Protein AF-A0A2S0KVE6-F1 (afdb_monomer_lite)

pLDDT: mean 71.08, std 11.58, range [41.19, 85.44]

Sequence (84 aa):
MTPPVSKTLTDRQLVVELLSMIPVTRLEKLKLVGLRADKKFRRNIQARIKVLSKEPDLDPLREKVQMCNARFAAHCNREEVRHG

Foldseek 3Di:
DDPPPPDAPPNPVVVVVLVPDQLQVNLVVLVVNLVVDDPVCNVVSVVVNVVSVPDPSNCPCPVVVVVVVVVVVVVVVVVVVVVD

Radius of gyration: 21.08 Å; chains: 1; bounding box: 35×36×62 Å

Structure (mmCIF, N/CA/C/O backbone):
data_AF-A0A2S0KVE6-F1
#
_entry.id   AF-A0A2S0KVE6-F1
#
loop_
_atom_site.group_PDB
_atom_site.id
_atom_site.type_symbol
_atom_site.label_atom_id
_atom_site.label_alt_id
_atom_site.label_comp_id
_atom_site.label_asym_id
_atom_site.label_entity_id
_atom_site.label_seq_id
_atom_site.pdbx_PDB_ins_code
_atom_site.Cartn_x
_atom_site.Cartn_y
_atom_site.Cartn_z
_atom_site.occupancy
_atom_site.B_iso_or_equiv
_atom_site.auth_seq_id
_atom_site.auth_comp_id
_atom_site.auth_asym_id
_atom_site.auth_atom_id
_atom_site.pdbx_PDB_model_num
ATOM 1 N N . MET A 1 1 ? -18.238 -22.202 19.892 1.00 41.19 1 MET A N 1
ATOM 2 C CA . MET A 1 1 ? -17.675 -21.333 18.835 1.00 41.19 1 MET A CA 1
ATOM 3 C C . MET A 1 1 ? -17.136 -20.083 19.505 1.00 41.19 1 MET A C 1
ATOM 5 O O . MET A 1 1 ? -17.918 -19.311 20.040 1.00 41.19 1 MET A O 1
ATOM 9 N N . THR A 1 2 ? -15.817 -19.934 19.586 1.00 42.19 2 THR A N 1
ATOM 10 C CA . THR A 1 2 ? -15.180 -18.725 20.123 1.00 42.19 2 THR A CA 1
ATOM 11 C C . THR A 1 2 ? -15.267 -17.606 19.078 1.00 42.19 2 THR A C 1
ATOM 13 O O . THR A 1 2 ? -14.972 -17.857 17.908 1.00 42.19 2 THR A O 1
ATOM 16 N N . PRO A 1 3 ? -15.708 -16.390 19.444 1.00 49.03 3 PRO A N 1
ATOM 17 C CA . PRO A 1 3 ? -15.758 -15.277 18.504 1.00 49.03 3 PRO A CA 1
ATOM 18 C C . PRO A 1 3 ? -14.336 -14.916 18.041 1.00 49.03 3 PRO A C 1
ATOM 20 O O . PRO A 1 3 ? -13.385 -15.055 18.818 1.00 49.03 3 PRO A O 1
ATOM 23 N N . PRO A 1 4 ? -14.160 -14.456 16.790 1.00 51.25 4 PRO A N 1
ATOM 24 C CA . PRO A 1 4 ? -12.852 -14.061 16.294 1.00 51.25 4 PRO A CA 1
ATOM 25 C C . PRO A 1 4 ? -12.340 -12.888 17.131 1.00 51.25 4 PRO A C 1
ATOM 27 O O . PRO A 1 4 ? -12.976 -11.836 17.215 1.00 51.25 4 PRO A O 1
ATOM 30 N N . VAL A 1 5 ? -11.193 -13.084 17.780 1.00 61.72 5 VAL A N 1
ATOM 31 C CA . VAL A 1 5 ? -10.558 -12.055 18.604 1.00 61.72 5 VAL A CA 1
ATOM 32 C C . VAL A 1 5 ? -10.140 -10.910 17.687 1.00 61.72 5 VAL A C 1
ATOM 34 O O . VAL A 1 5 ? -9.261 -11.056 16.835 1.00 61.72 5 VAL A O 1
ATOM 37 N N . SER A 1 6 ? -10.806 -9.769 17.841 1.00 53.56 6 SER A N 1
ATOM 38 C CA . SER A 1 6 ? -10.511 -8.542 17.106 1.00 53.56 6 SER A CA 1
ATOM 39 C C . SER A 1 6 ? -9.133 -8.022 17.515 1.00 53.56 6 SER A C 1
ATOM 41 O O . SER A 1 6 ? -9.005 -7.311 18.509 1.00 53.56 6 SER A O 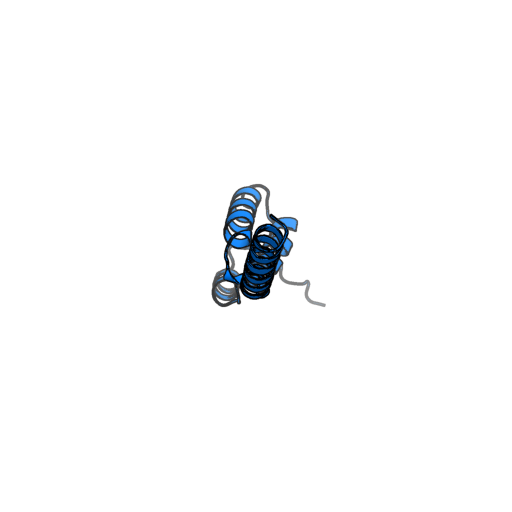1
ATOM 43 N N . LYS A 1 7 ? -8.089 -8.384 16.761 1.00 58.19 7 LYS A N 1
ATOM 44 C CA . LYS A 1 7 ? -6.743 -7.831 16.955 1.00 58.19 7 LYS A CA 1
ATOM 45 C C . LYS A 1 7 ? -6.755 -6.345 16.610 1.00 58.19 7 LYS A C 1
ATOM 47 O O . LYS A 1 7 ? -6.992 -5.960 15.464 1.00 58.19 7 LYS A O 1
ATOM 52 N N . THR A 1 8 ? -6.532 -5.510 17.613 1.00 54.81 8 THR A N 1
ATOM 53 C CA . THR A 1 8 ? -6.443 -4.055 17.473 1.00 54.81 8 THR A CA 1
ATOM 54 C C . THR A 1 8 ? -5.004 -3.647 17.152 1.00 54.81 8 THR A C 1
ATOM 56 O O . THR A 1 8 ? -4.063 -4.369 17.452 1.00 54.81 8 THR A O 1
ATOM 59 N N . LEU A 1 9 ? -4.792 -2.470 16.553 1.00 54.12 9 LEU A N 1
ATOM 60 C CA . LEU A 1 9 ? -3.446 -1.944 16.242 1.00 54.12 9 LEU A CA 1
ATOM 61 C C . LEU A 1 9 ? -2.554 -1.696 17.473 1.00 54.12 9 LEU A C 1
ATOM 63 O O . LEU A 1 9 ? -1.363 -1.447 17.322 1.00 54.12 9 LEU A O 1
ATOM 67 N N . THR A 1 10 ? -3.122 -1.755 18.676 1.00 58.16 10 THR A N 1
ATOM 68 C CA . THR A 1 10 ? -2.406 -1.750 19.961 1.00 58.16 10 THR A CA 1
ATOM 69 C C . THR A 1 10 ? -1.805 -3.109 20.324 1.00 58.16 10 THR A C 1
ATOM 71 O O . THR A 1 10 ? -1.009 -3.196 21.254 1.00 58.16 10 THR A O 1
ATOM 74 N N . ASP A 1 11 ? -2.169 -4.167 19.602 1.00 67.25 11 ASP A N 1
ATOM 75 C CA . ASP A 1 11 ? -1.626 -5.503 19.787 1.00 67.25 11 ASP A CA 1
ATOM 76 C C . ASP A 1 11 ? -0.178 -5.543 19.272 1.00 67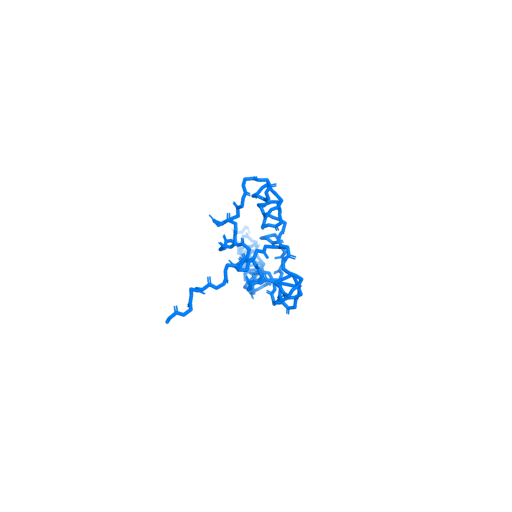.25 11 ASP A C 1
ATOM 78 O O . ASP A 1 11 ? 0.095 -5.440 18.071 1.00 67.25 11 ASP A O 1
ATOM 82 N N . ARG A 1 12 ? 0.774 -5.666 20.203 1.00 66.38 12 ARG A N 1
ATOM 83 C CA . ARG A 1 12 ? 2.218 -5.706 19.921 1.00 66.38 12 ARG A CA 1
ATOM 84 C C . ARG A 1 12 ? 2.558 -6.766 18.872 1.00 66.38 12 ARG A C 1
ATOM 86 O O . ARG A 1 12 ? 3.453 -6.550 18.056 1.00 66.38 12 ARG A O 1
ATOM 93 N N . GLN A 1 13 ? 1.824 -7.877 18.859 1.00 68.12 13 GLN A N 1
ATOM 94 C CA . GLN A 1 13 ? 2.031 -8.953 17.899 1.00 68.12 13 GLN A CA 1
ATOM 95 C C . GLN A 1 13 ? 1.661 -8.522 16.475 1.00 68.12 13 GLN A C 1
ATOM 97 O O . GLN A 1 13 ? 2.391 -8.833 15.539 1.00 68.12 13 GLN A O 1
ATOM 102 N N . LEU A 1 14 ? 0.587 -7.742 16.312 1.00 67.75 14 LEU A N 1
ATOM 103 C CA . LEU A 1 14 ? 0.166 -7.196 15.019 1.00 67.75 14 LEU A CA 1
ATOM 104 C C . LEU A 1 14 ? 1.171 -6.166 14.479 1.00 67.75 14 LEU A C 1
ATOM 106 O O . LEU A 1 14 ? 1.421 -6.126 13.275 1.00 67.75 14 LEU A O 1
ATOM 110 N N . VAL A 1 15 ? 1.772 -5.356 15.357 1.00 69.06 15 VAL A N 1
ATOM 111 C CA . VAL A 1 15 ? 2.807 -4.381 14.973 1.00 69.06 15 VAL A CA 1
ATOM 112 C C . VAL A 1 15 ? 4.073 -5.083 14.478 1.00 69.06 15 VAL A C 1
ATOM 114 O O . VAL A 1 15 ? 4.588 -4.723 13.422 1.00 69.06 15 VAL A O 1
ATOM 117 N N . VAL A 1 16 ? 4.548 -6.109 15.193 1.00 72.25 16 VAL A N 1
ATOM 118 C CA . VAL A 1 16 ? 5.721 -6.902 14.779 1.00 72.25 16 VAL A CA 1
ATOM 119 C C . VAL A 1 16 ? 5.469 -7.597 13.441 1.00 72.25 16 VAL A C 1
ATOM 121 O O . VAL A 1 16 ? 6.316 -7.540 12.555 1.00 72.25 16 VAL A O 1
ATOM 124 N N . GLU A 1 17 ? 4.283 -8.180 13.264 1.00 68.31 17 GLU A N 1
ATOM 125 C CA . GLU A 1 17 ? 3.893 -8.846 12.019 1.00 68.31 17 GLU A CA 1
ATOM 126 C C . GLU A 1 17 ? 3.841 -7.875 10.827 1.00 68.31 17 GLU A C 1
ATOM 128 O O . GLU A 1 17 ? 4.223 -8.227 9.719 1.00 68.31 17 GLU A O 1
ATOM 133 N N . LEU A 1 18 ? 3.398 -6.630 11.034 1.00 65.81 18 LEU A N 1
ATOM 134 C CA . LEU A 1 18 ? 3.413 -5.606 9.984 1.00 65.81 18 LEU A CA 1
ATOM 135 C C . LEU A 1 18 ? 4.839 -5.199 9.595 1.00 65.81 18 LEU A C 1
ATOM 137 O O . LEU A 1 18 ? 5.100 -4.949 8.419 1.00 65.81 18 LEU A O 1
ATOM 141 N N . LEU A 1 19 ? 5.760 -5.125 10.558 1.00 66.50 19 LEU A N 1
ATOM 142 C CA . LEU A 1 19 ? 7.145 -4.719 10.310 1.00 66.50 19 LEU A CA 1
ATOM 143 C C . LEU A 1 19 ? 7.977 -5.811 9.621 1.00 66.50 19 LEU A C 1
ATOM 145 O O . LEU A 1 19 ? 8.899 -5.470 8.884 1.00 66.50 19 LEU A O 1
ATOM 149 N N . SER A 1 20 ? 7.636 -7.090 9.801 1.00 68.38 20 SER A N 1
ATOM 150 C CA . SER A 1 20 ? 8.322 -8.221 9.155 1.00 68.38 20 SER A CA 1
ATOM 151 C C . SER A 1 20 ? 7.811 -8.555 7.746 1.00 68.38 20 SER A C 1
ATOM 153 O O . SER A 1 20 ? 8.441 -9.334 7.035 1.00 68.38 20 SER A O 1
ATOM 155 N N . MET A 1 21 ? 6.687 -7.973 7.314 1.00 67.88 21 MET A N 1
ATOM 156 C CA . MET A 1 21 ? 6.106 -8.214 5.987 1.00 67.88 21 MET A CA 1
ATOM 157 C C . MET A 1 21 ? 6.856 -7.500 4.862 1.00 67.88 21 MET A C 1
ATOM 159 O O . MET A 1 21 ? 7.288 -6.359 5.031 1.00 67.88 21 MET A O 1
ATOM 163 N N . ILE A 1 22 ? 6.895 -8.126 3.681 1.00 69.19 22 ILE A N 1
ATOM 164 C CA . ILE A 1 22 ? 7.298 -7.485 2.419 1.00 69.19 22 ILE A CA 1
ATOM 165 C C . ILE A 1 22 ? 6.424 -6.231 2.204 1.00 69.19 22 ILE A C 1
ATOM 167 O O . ILE A 1 22 ? 5.223 -6.283 2.507 1.00 69.19 22 ILE A O 1
ATOM 171 N N . PRO A 1 23 ? 6.981 -5.105 1.709 1.00 67.44 23 PRO A N 1
ATOM 172 C CA . PRO A 1 23 ? 6.270 -3.829 1.603 1.00 67.44 23 PRO A CA 1
ATOM 173 C C . PRO A 1 23 ? 4.867 -3.934 0.977 1.00 67.44 23 PRO A C 1
ATOM 175 O O . PRO A 1 23 ? 3.922 -3.332 1.493 1.00 67.44 23 PRO A O 1
ATOM 178 N N . VAL A 1 24 ? 4.694 -4.760 -0.064 1.00 69.25 24 VAL A N 1
ATOM 179 C CA . VAL A 1 24 ? 3.400 -4.979 -0.746 1.00 69.25 24 VAL A CA 1
ATOM 180 C C . VAL A 1 24 ? 2.361 -5.589 0.190 1.00 69.25 24 VAL A C 1
ATOM 182 O O . VAL A 1 24 ? 1.283 -5.024 0.380 1.00 69.25 24 VAL A O 1
ATOM 185 N N . THR A 1 25 ? 2.703 -6.689 0.859 1.00 74.50 25 THR A N 1
ATOM 186 C CA . THR A 1 25 ? 1.826 -7.356 1.833 1.00 74.50 25 THR A CA 1
ATOM 187 C C . THR A 1 25 ? 1.485 -6.431 3.004 1.00 74.50 25 THR A C 1
ATOM 189 O O . THR A 1 25 ? 0.348 -6.395 3.483 1.00 74.50 25 THR A O 1
ATOM 192 N N . ARG A 1 26 ? 2.451 -5.613 3.438 1.00 76.56 26 ARG A N 1
ATOM 193 C CA . ARG A 1 26 ? 2.260 -4.607 4.490 1.00 76.56 26 ARG A CA 1
ATOM 194 C C . ARG A 1 26 ? 1.252 -3.535 4.074 1.00 76.56 26 ARG A C 1
ATOM 196 O O . ARG A 1 26 ? 0.399 -3.154 4.879 1.00 76.56 26 ARG A O 1
ATOM 203 N N . LEU A 1 27 ? 1.319 -3.067 2.826 1.00 80.44 27 LEU A N 1
ATOM 204 C CA . LEU A 1 27 ? 0.386 -2.082 2.284 1.00 80.44 27 LEU A CA 1
ATOM 205 C C . LEU A 1 27 ? -1.043 -2.636 2.216 1.00 80.44 27 LEU A C 1
ATOM 207 O O . LEU A 1 27 ? -1.983 -1.957 2.634 1.00 80.44 27 LEU A O 1
ATOM 211 N N . GLU A 1 28 ? -1.221 -3.862 1.724 1.00 81.19 28 GLU A N 1
ATOM 212 C CA . GLU A 1 28 ? -2.537 -4.511 1.648 1.00 81.19 28 GLU A CA 1
ATOM 213 C C . GLU A 1 28 ? -3.158 -4.704 3.031 1.00 81.19 28 GLU A C 1
ATOM 215 O O . GLU A 1 28 ? -4.320 -4.349 3.259 1.00 81.19 28 GLU A O 1
ATOM 220 N N . LYS A 1 29 ? -2.362 -5.165 4.000 1.00 80.69 29 LYS A N 1
ATOM 221 C CA . LYS A 1 29 ? -2.827 -5.343 5.377 1.00 80.69 29 LYS A CA 1
ATOM 222 C C 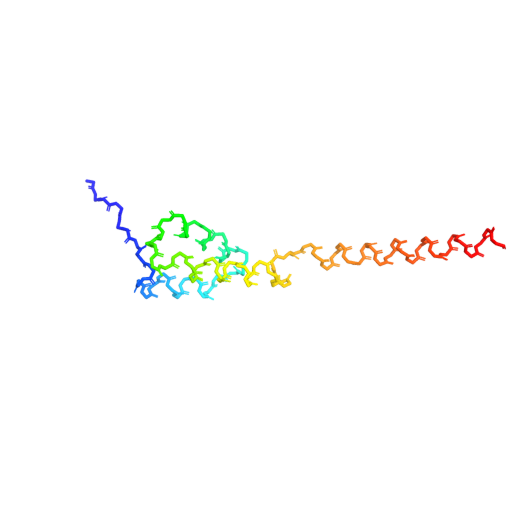. LYS A 1 29 ? -3.191 -4.010 6.034 1.00 80.69 29 LYS A C 1
ATOM 224 O O . LYS A 1 29 ? -4.213 -3.927 6.712 1.00 80.69 29 LYS A O 1
ATOM 229 N N . LEU A 1 30 ? -2.431 -2.941 5.784 1.00 81.62 30 LEU A N 1
ATOM 230 C CA . LEU A 1 30 ? -2.773 -1.596 6.263 1.00 81.62 30 LEU A CA 1
ATOM 231 C C . LEU A 1 30 ? -4.066 -1.054 5.641 1.00 81.62 30 LEU A C 1
ATOM 233 O O . LEU A 1 30 ? -4.841 -0.417 6.355 1.00 81.62 30 LEU A O 1
ATOM 237 N N . LYS A 1 31 ? -4.340 -1.326 4.357 1.00 84.50 31 LYS A N 1
ATOM 238 C CA . LYS A 1 31 ? -5.623 -0.973 3.721 1.00 84.50 31 LYS A CA 1
ATOM 239 C C . LYS A 1 31 ? -6.791 -1.679 4.415 1.00 84.50 31 LYS A C 1
ATOM 241 O O . LYS A 1 31 ? -7.760 -1.018 4.783 1.00 84.50 31 LYS A O 1
ATOM 246 N N . LEU A 1 32 ? -6.672 -2.985 4.669 1.00 85.19 32 LEU A N 1
ATOM 247 C CA . LEU A 1 32 ? -7.700 -3.774 5.361 1.00 85.19 32 LEU A CA 1
ATOM 248 C C . LEU A 1 32 ? -7.936 -3.299 6.799 1.00 85.19 32 LEU A C 1
ATOM 250 O O . LEU A 1 32 ? -9.079 -3.145 7.228 1.00 85.19 32 LEU A O 1
ATOM 254 N N . VAL A 1 33 ? -6.861 -3.020 7.537 1.00 83.31 33 VAL A N 1
ATOM 255 C CA . VAL A 1 33 ? -6.948 -2.492 8.903 1.00 83.31 33 VAL A CA 1
ATOM 256 C C . VAL A 1 33 ? -7.542 -1.082 8.907 1.00 83.31 33 VAL A C 1
ATOM 258 O O . VAL A 1 33 ? -8.369 -0.771 9.760 1.00 83.31 33 VAL A O 1
ATOM 261 N N . GLY A 1 34 ? -7.194 -0.241 7.931 1.00 81.50 34 GLY A N 1
ATOM 262 C CA . GLY A 1 34 ? -7.726 1.116 7.791 1.00 81.50 34 GLY A CA 1
ATOM 263 C C . GLY A 1 34 ? -9.249 1.175 7.638 1.00 81.50 34 GLY A C 1
ATOM 264 O O . GLY A 1 34 ? -9.862 2.115 8.142 1.00 81.50 34 GLY A O 1
ATOM 265 N N . LEU A 1 35 ? -9.863 0.158 7.020 1.00 81.81 35 LEU A N 1
ATOM 266 C CA . LEU A 1 35 ? -11.324 0.036 6.897 1.00 81.81 35 LEU A CA 1
ATOM 267 C C . LEU A 1 35 ? -12.018 -0.214 8.244 1.00 81.81 35 LEU A C 1
ATOM 269 O O . LEU A 1 35 ? -13.166 0.182 8.422 1.00 81.81 35 LEU A O 1
ATOM 273 N N . ARG A 1 36 ? -11.328 -0.863 9.189 1.00 83.19 36 ARG A N 1
ATOM 274 C CA . ARG A 1 36 ? -11.869 -1.254 10.504 1.00 83.19 36 ARG A CA 1
ATOM 275 C C . ARG A 1 36 ? -11.357 -0.387 11.654 1.00 83.19 36 ARG A C 1
ATOM 277 O O . ARG A 1 36 ? -11.760 -0.579 12.795 1.00 83.19 36 ARG A O 1
ATOM 284 N N . ALA A 1 37 ? -10.447 0.541 11.373 1.00 80.31 37 ALA A N 1
ATOM 285 C CA . ALA A 1 37 ? -9.789 1.336 12.392 1.00 80.31 37 ALA A CA 1
ATOM 286 C C . ALA A 1 37 ? -10.683 2.455 12.941 1.00 80.31 37 ALA A C 1
ATOM 288 O O . ALA A 1 37 ? -11.384 3.161 12.204 1.00 80.31 37 ALA A O 1
ATOM 289 N N . ASP A 1 38 ? -10.558 2.694 14.247 1.00 84.44 38 ASP A N 1
ATOM 290 C CA . ASP A 1 38 ? -11.191 3.831 14.907 1.00 84.44 38 ASP A CA 1
ATOM 291 C C . ASP A 1 38 ? -10.838 5.156 14.227 1.00 84.44 38 ASP A C 1
ATOM 293 O O . ASP A 1 38 ? -9.740 5.362 13.693 1.00 84.44 38 ASP A O 1
ATOM 297 N N . LYS A 1 39 ? -11.768 6.114 14.310 1.00 81.94 39 LYS A N 1
ATOM 298 C CA . LYS A 1 39 ? -11.626 7.450 13.705 1.00 81.94 39 LYS A CA 1
ATOM 299 C C . LYS A 1 39 ? -10.323 8.151 14.117 1.00 81.94 39 LYS A C 1
ATOM 301 O O . LYS A 1 39 ? -9.715 8.820 13.286 1.00 81.94 39 LYS A O 1
ATOM 306 N N . LYS A 1 40 ? -9.859 7.935 15.355 1.00 84.50 40 LYS A N 1
ATOM 307 C CA . LYS A 1 40 ? -8.602 8.495 15.885 1.00 84.50 40 LYS A CA 1
ATOM 308 C C . LYS A 1 40 ? -7.340 7.963 15.192 1.00 84.50 40 LYS A C 1
ATOM 310 O O . LYS A 1 40 ? -6.354 8.683 15.099 1.00 84.50 40 LYS A O 1
ATOM 315 N N . PHE A 1 41 ? -7.371 6.738 14.661 1.00 79.44 41 PHE A N 1
ATOM 316 C CA . PHE A 1 41 ? -6.213 6.103 14.019 1.00 79.44 41 PHE A CA 1
ATOM 317 C C . PHE A 1 41 ? -6.254 6.155 12.491 1.00 79.44 41 PHE A C 1
ATOM 319 O O . PHE A 1 41 ? -5.201 6.090 11.856 1.00 79.44 41 PHE A O 1
ATOM 326 N N . ARG A 1 42 ? -7.439 6.330 11.888 1.00 83.69 42 ARG A N 1
ATOM 327 C CA . ARG A 1 42 ? -7.612 6.377 10.424 1.00 83.69 42 ARG A CA 1
ATOM 328 C C . ARG A 1 42 ? -6.661 7.350 9.728 1.00 83.69 42 ARG A C 1
ATOM 330 O O . ARG A 1 42 ? -6.073 6.987 8.714 1.00 83.69 42 ARG A O 1
ATOM 337 N N . ARG A 1 43 ? -6.457 8.545 10.291 1.00 85.44 43 ARG A N 1
ATOM 338 C CA . ARG A 1 43 ? -5.572 9.572 9.711 1.00 85.44 43 ARG A CA 1
ATOM 339 C C . ARG A 1 43 ? -4.112 9.111 9.642 1.00 85.44 43 ARG A C 1
ATOM 341 O O . ARG A 1 43 ? -3.473 9.263 8.605 1.00 85.44 43 ARG A O 1
ATOM 348 N N . ASN A 1 44 ? -3.617 8.486 10.710 1.00 83.75 44 ASN A N 1
ATOM 349 C CA . ASN A 1 44 ? -2.255 7.948 10.764 1.00 83.75 44 ASN A CA 1
ATOM 350 C C . ASN A 1 44 ? -2.075 6.756 9.816 1.00 83.75 44 ASN A C 1
ATOM 352 O O . ASN A 1 44 ? -1.074 6.680 9.107 1.00 83.75 44 ASN A O 1
ATOM 356 N N . ILE A 1 45 ? -3.065 5.861 9.741 1.00 82.38 45 ILE A N 1
ATOM 357 C CA . ILE A 1 45 ? -3.033 4.717 8.819 1.00 82.38 45 ILE A CA 1
ATOM 358 C C . ILE A 1 45 ? -3.024 5.200 7.363 1.00 82.38 45 ILE A C 1
ATOM 360 O O . ILE A 1 45 ? -2.206 4.738 6.573 1.00 82.38 45 ILE A O 1
ATOM 364 N N . GLN A 1 46 ? -3.866 6.176 7.010 1.00 84.25 46 GLN A N 1
ATOM 365 C CA . GLN A 1 46 ? -3.894 6.766 5.667 1.00 84.25 46 GLN A CA 1
ATOM 366 C C . GLN A 1 46 ? -2.580 7.462 5.303 1.00 84.25 46 GLN A C 1
ATOM 368 O O . GLN A 1 46 ? -2.093 7.297 4.184 1.00 84.25 46 GLN A O 1
ATOM 373 N N . ALA A 1 47 ? -1.977 8.205 6.236 1.00 83.75 47 ALA A N 1
ATOM 374 C CA . ALA A 1 47 ? -0.667 8.813 6.023 1.00 83.75 47 ALA A CA 1
ATOM 375 C C . ALA A 1 47 ? 0.400 7.745 5.745 1.00 83.75 47 ALA A C 1
ATOM 377 O O . ALA A 1 47 ? 1.189 7.885 4.810 1.00 83.75 47 ALA A O 1
ATOM 378 N N . ARG A 1 48 ? 0.377 6.637 6.496 1.00 82.12 48 ARG A N 1
ATOM 379 C CA . ARG A 1 48 ? 1.318 5.531 6.307 1.00 82.12 48 ARG A CA 1
ATOM 380 C C . ARG A 1 48 ? 1.104 4.799 4.983 1.00 82.12 48 ARG A C 1
ATOM 382 O O . ARG A 1 48 ? 2.083 4.543 4.296 1.00 82.12 48 ARG A O 1
ATOM 389 N N . ILE A 1 49 ? -0.147 4.549 4.586 1.00 83.81 49 ILE A N 1
ATOM 390 C CA . ILE A 1 49 ? -0.507 4.009 3.262 1.00 83.81 49 ILE A CA 1
ATOM 391 C C . ILE A 1 49 ? 0.030 4.922 2.155 1.00 83.81 49 ILE A C 1
ATOM 393 O O . ILE A 1 49 ? 0.645 4.437 1.218 1.00 83.81 49 ILE A O 1
ATOM 397 N N . LYS A 1 50 ? -0.156 6.245 2.262 1.00 83.00 50 LYS A N 1
ATOM 398 C CA . LYS A 1 50 ? 0.302 7.208 1.247 1.00 83.00 50 LYS A CA 1
ATOM 399 C C . LYS A 1 50 ? 1.823 7.222 1.081 1.00 83.00 50 LYS A C 1
ATOM 401 O O . LYS A 1 50 ? 2.294 7.396 -0.039 1.00 83.00 50 LYS A O 1
ATOM 406 N N . VAL A 1 51 ? 2.568 7.096 2.180 1.00 81.12 51 VAL A N 1
ATOM 407 C CA . VAL A 1 51 ? 4.036 7.008 2.151 1.00 81.12 51 VAL A CA 1
ATOM 408 C C . VAL A 1 51 ? 4.468 5.678 1.550 1.00 81.12 51 VAL A C 1
ATOM 410 O O . VAL A 1 51 ? 5.213 5.688 0.578 1.00 81.12 51 VAL A O 1
ATOM 413 N N . LEU A 1 52 ? 3.933 4.567 2.070 1.00 75.44 52 LEU A N 1
ATOM 414 C CA . LEU A 1 52 ? 4.272 3.228 1.600 1.00 75.44 52 LEU A CA 1
ATOM 415 C C . LEU A 1 52 ? 3.989 3.095 0.108 1.00 75.44 52 LEU A C 1
ATOM 417 O O . LEU A 1 52 ? 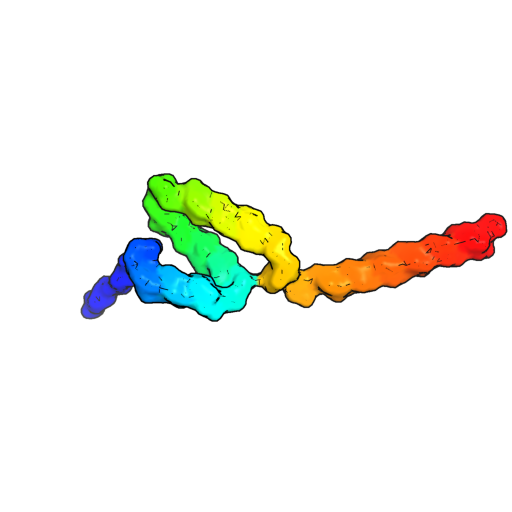4.903 2.729 -0.601 1.00 75.44 52 LEU A O 1
ATOM 421 N N . SER A 1 53 ? 2.813 3.504 -0.393 1.00 75.69 53 SER A N 1
ATOM 422 C CA . SER A 1 53 ? 2.428 3.467 -1.823 1.00 75.69 53 SER A CA 1
ATOM 423 C C . SER A 1 53 ? 3.412 4.134 -2.799 1.00 75.69 53 SER A C 1
ATOM 425 O O . SER A 1 53 ? 3.256 3.981 -4.007 1.00 75.69 53 SER A O 1
ATOM 427 N N . LYS A 1 54 ? 4.372 4.922 -2.306 1.00 76.25 54 LYS A N 1
ATOM 428 C CA . LYS A 1 54 ? 5.410 5.576 -3.112 1.00 76.25 54 LYS A CA 1
ATOM 429 C C . LYS A 1 54 ? 6.768 4.879 -3.029 1.00 76.25 54 LYS A C 1
ATOM 431 O O . LYS A 1 54 ? 7.685 5.307 -3.726 1.00 76.25 54 LYS A O 1
ATOM 436 N N . GLU A 1 55 ? 6.916 3.868 -2.176 1.00 73.69 55 GLU A N 1
ATOM 437 C CA . GLU A 1 55 ? 8.151 3.104 -2.056 1.00 73.69 55 GLU A CA 1
ATOM 438 C C . GLU A 1 55 ? 8.416 2.335 -3.360 1.00 73.69 55 GLU A C 1
ATOM 440 O O . GLU A 1 55 ? 7.498 1.721 -3.912 1.00 73.69 55 GLU A O 1
ATOM 445 N N . PRO A 1 56 ? 9.656 2.378 -3.875 1.00 60.88 56 PRO A N 1
ATOM 446 C CA . PRO A 1 56 ? 10.022 1.723 -5.130 1.00 60.88 56 PRO A CA 1
ATOM 447 C C . PRO A 1 56 ? 9.819 0.202 -5.072 1.00 60.88 56 PRO A C 1
ATOM 449 O O . PRO A 1 56 ? 9.433 -0.395 -6.073 1.00 60.88 56 PRO A O 1
ATOM 452 N N . ASP A 1 57 ? 9.952 -0.389 -3.882 1.00 64.19 57 ASP A N 1
ATOM 453 C CA . ASP A 1 57 ? 9.804 -1.827 -3.623 1.00 64.19 57 ASP A CA 1
ATOM 454 C C . ASP A 1 57 ? 8.348 -2.330 -3.687 1.00 64.19 57 ASP A C 1
ATOM 456 O O . ASP A 1 57 ? 8.093 -3.531 -3.582 1.00 64.19 57 ASP A O 1
ATOM 460 N N . LEU A 1 58 ? 7.370 -1.429 -3.838 1.00 60.38 58 LEU A N 1
ATOM 461 C CA . LEU A 1 58 ? 5.960 -1.795 -4.008 1.00 60.38 58 LEU A CA 1
ATOM 462 C C . LEU A 1 58 ? 5.540 -2.072 -5.439 1.00 60.38 58 LEU A C 1
ATOM 464 O O . LEU A 1 58 ? 4.445 -2.590 -5.666 1.00 60.38 58 LEU A O 1
ATOM 468 N N . ASP A 1 59 ? 6.374 -1.693 -6.392 1.00 64.50 59 ASP A N 1
ATOM 469 C CA . ASP A 1 59 ? 6.101 -1.902 -7.795 1.00 64.50 59 ASP A CA 1
ATOM 470 C C . ASP A 1 59 ? 7.210 -2.796 -8.351 1.00 64.50 59 ASP A C 1
ATOM 472 O O . ASP A 1 59 ? 8.187 -2.297 -8.914 1.00 64.50 59 ASP A O 1
ATOM 476 N N . PRO A 1 60 ? 7.095 -4.130 -8.189 1.00 60.09 60 PRO A N 1
ATOM 477 C CA . PRO A 1 60 ? 8.101 -5.074 -8.678 1.00 60.09 60 PRO A CA 1
ATOM 478 C C . PRO A 1 60 ? 8.297 -5.003 -10.203 1.00 60.09 60 PRO A C 1
ATOM 480 O O . PRO A 1 60 ? 9.216 -5.618 -10.744 1.0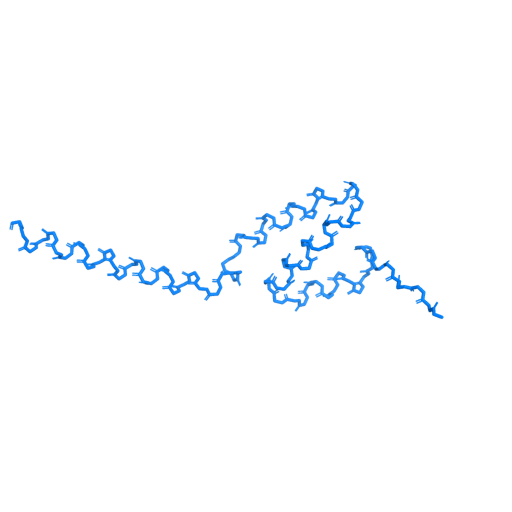0 60.09 60 PRO A O 1
ATOM 483 N N . LEU A 1 61 ? 7.442 -4.259 -10.914 1.00 62.47 61 LEU A N 1
ATOM 484 C CA . LEU A 1 61 ? 7.536 -4.005 -12.345 1.00 62.47 61 LEU A CA 1
ATOM 485 C C . LEU A 1 61 ? 8.090 -2.618 -12.686 1.00 62.47 61 LEU A C 1
ATOM 487 O O . LEU A 1 61 ? 8.445 -2.410 -13.845 1.00 62.47 61 LEU A O 1
ATOM 491 N N . ARG A 1 62 ? 8.232 -1.693 -11.727 1.00 70.38 62 ARG A N 1
ATOM 492 C CA . ARG A 1 62 ? 8.690 -0.315 -11.976 1.00 70.38 62 ARG A CA 1
ATOM 493 C C . ARG A 1 62 ? 10.025 -0.269 -12.701 1.00 70.38 62 ARG A C 1
ATOM 495 O O . ARG A 1 62 ? 10.139 0.439 -13.696 1.00 70.38 62 ARG A O 1
ATOM 502 N N . GLU A 1 63 ? 11.005 -1.043 -12.248 1.00 67.75 63 GLU A N 1
ATOM 503 C CA . GLU A 1 63 ? 12.332 -1.093 -12.876 1.00 67.75 63 GLU A CA 1
ATOM 504 C C . GLU A 1 63 ? 12.262 -1.612 -14.321 1.00 67.75 63 GLU A C 1
ATOM 506 O O . GLU A 1 63 ? 12.862 -1.038 -15.231 1.00 67.75 63 GLU A O 1
ATOM 511 N N . LYS A 1 64 ? 11.458 -2.657 -14.568 1.00 72.50 64 LYS A N 1
ATOM 512 C CA . LYS A 1 64 ? 11.240 -3.201 -15.919 1.00 72.50 64 LYS A CA 1
ATOM 513 C C . LYS A 1 64 ? 10.526 -2.203 -16.827 1.00 72.50 64 LYS A C 1
ATOM 515 O O . LYS A 1 64 ? 10.937 -2.029 -17.970 1.00 72.50 64 LYS A O 1
ATOM 520 N N . VAL A 1 65 ? 9.490 -1.531 -16.327 1.00 75.12 65 VAL A N 1
ATOM 521 C CA . VAL A 1 65 ? 8.742 -0.506 -17.069 1.00 75.12 65 VAL A CA 1
ATOM 522 C C . VAL A 1 65 ? 9.643 0.682 -17.397 1.00 75.12 65 VAL A C 1
ATOM 524 O O . VAL A 1 65 ? 9.658 1.136 -18.536 1.00 75.12 65 VAL A O 1
ATOM 527 N N . GLN A 1 66 ? 10.452 1.149 -16.444 1.00 79.06 66 GLN A N 1
ATOM 528 C CA . GLN A 1 66 ? 11.421 2.221 -16.676 1.00 79.06 66 GLN A CA 1
ATOM 529 C C . GLN A 1 66 ? 12.465 1.829 -17.725 1.00 79.06 66 GLN A C 1
ATOM 531 O O . GLN A 1 66 ? 12.735 2.619 -18.627 1.00 79.06 66 GLN A O 1
ATOM 536 N N . MET A 1 67 ? 12.995 0.603 -17.671 1.00 77.81 67 MET A N 1
ATOM 537 C CA . MET A 1 67 ? 13.899 0.100 -18.709 1.00 77.81 67 MET A CA 1
ATOM 538 C C . MET A 1 67 ? 13.236 0.041 -20.088 1.00 77.81 67 MET A C 1
ATOM 540 O O . MET A 1 67 ? 13.843 0.463 -21.071 1.00 77.81 67 MET A O 1
ATOM 544 N N . CYS A 1 68 ? 12.007 -0.471 -20.182 1.00 78.25 68 CYS A N 1
ATOM 545 C CA . CYS A 1 68 ? 11.268 -0.516 -21.444 1.00 78.25 68 CYS A CA 1
ATOM 546 C C . CYS A 1 68 ? 11.025 0.892 -21.999 1.00 78.25 68 CYS A C 1
ATOM 548 O O . CYS A 1 68 ? 11.298 1.136 -23.171 1.00 78.25 68 CYS A O 1
ATOM 550 N N . ASN A 1 69 ? 10.601 1.830 -21.153 1.00 82.06 69 ASN A N 1
ATOM 551 C CA . ASN A 1 69 ? 10.364 3.217 -21.546 1.00 82.06 69 ASN A CA 1
ATOM 552 C C . ASN A 1 69 ? 11.653 3.909 -22.005 1.00 82.06 69 ASN A C 1
ATOM 554 O O . ASN A 1 69 ? 11.643 4.608 -23.014 1.00 82.06 69 ASN A O 1
ATOM 558 N N . ALA A 1 70 ? 12.774 3.681 -21.314 1.00 84.50 70 ALA A N 1
ATOM 559 C CA . ALA A 1 70 ? 14.073 4.219 -21.710 1.00 84.50 70 ALA A CA 1
ATOM 560 C C . ALA A 1 70 ? 14.539 3.656 -23.064 1.00 84.50 70 ALA A C 1
ATOM 562 O O . ALA A 1 70 ? 15.022 4.407 -23.909 1.00 84.50 70 ALA A O 1
ATOM 563 N N . ARG A 1 71 ? 14.351 2.348 -23.302 1.00 83.88 71 ARG A N 1
ATOM 564 C CA . ARG A 1 71 ? 14.649 1.709 -24.597 1.00 83.88 71 ARG A CA 1
ATOM 565 C C . ARG A 1 71 ? 13.772 2.253 -25.720 1.00 83.88 71 ARG A C 1
ATOM 567 O O . ARG A 1 71 ? 14.280 2.501 -26.808 1.00 83.88 71 ARG A O 1
ATOM 574 N N . PHE A 1 72 ? 12.484 2.452 -25.452 1.00 82.19 72 PHE A N 1
ATOM 575 C CA . PHE A 1 72 ? 11.544 3.005 -26.421 1.00 82.19 72 PHE A CA 1
ATOM 576 C C . PHE A 1 72 ? 11.892 4.456 -26.775 1.00 82.19 72 PHE A C 1
ATOM 578 O O . PHE A 1 72 ? 12.046 4.775 -27.948 1.00 82.19 72 PHE A O 1
ATOM 585 N N . ALA A 1 73 ? 12.137 5.311 -25.778 1.00 81.31 73 ALA A N 1
ATOM 586 C CA . ALA A 1 73 ? 12.565 6.693 -25.999 1.00 81.31 73 ALA A CA 1
ATOM 587 C C . ALA A 1 73 ? 13.889 6.778 -26.783 1.00 81.31 73 ALA A C 1
ATOM 589 O O . ALA A 1 73 ? 14.017 7.581 -27.704 1.00 81.31 73 ALA A O 1
ATOM 590 N N . ALA A 1 74 ? 14.859 5.911 -26.470 1.00 80.38 74 ALA A N 1
ATOM 591 C CA . ALA A 1 74 ? 16.113 5.829 -27.216 1.00 80.38 74 ALA A CA 1
ATOM 592 C C . ALA A 1 74 ? 15.915 5.376 -28.674 1.00 80.38 74 ALA A C 1
ATOM 594 O O . ALA A 1 74 ? 16.681 5.792 -29.539 1.00 80.38 74 ALA A O 1
ATOM 595 N N . HIS A 1 75 ? 14.908 4.540 -28.953 1.00 73.44 75 HIS A N 1
ATOM 596 C CA . HIS A 1 75 ? 14.551 4.130 -30.311 1.00 73.44 75 HIS A CA 1
ATOM 597 C C . HIS A 1 75 ? 13.889 5.271 -31.092 1.00 73.44 75 HIS A C 1
ATOM 599 O O . HIS A 1 75 ? 14.344 5.585 -32.189 1.00 73.44 75 HIS A O 1
ATOM 605 N N . CYS A 1 76 ? 12.891 5.943 -30.508 1.00 69.94 76 CYS A N 1
ATOM 606 C CA . CYS A 1 76 ? 12.200 7.068 -31.147 1.00 69.94 76 CYS A CA 1
ATOM 607 C C . CYS A 1 76 ? 13.160 8.214 -31.495 1.00 69.94 76 CYS A C 1
ATOM 609 O O . CYS A 1 76 ? 13.164 8.690 -32.627 1.00 69.94 76 CYS A O 1
ATOM 611 N N . ASN A 1 77 ? 14.064 8.576 -30.579 1.00 64.94 77 ASN A N 1
ATOM 612 C CA . ASN A 1 77 ? 15.079 9.605 -30.837 1.00 64.94 77 ASN A CA 1
ATOM 613 C C . ASN A 1 77 ? 16.052 9.215 -31.966 1.00 64.94 77 ASN A C 1
ATOM 615 O O . ASN A 1 77 ? 16.690 10.074 -32.565 1.00 64.94 77 ASN A O 1
ATOM 619 N N . ARG A 1 78 ? 16.213 7.917 -32.249 1.00 58.62 78 ARG A N 1
ATOM 620 C CA . ARG A 1 78 ? 17.103 7.416 -33.307 1.00 58.62 78 ARG A CA 1
ATOM 621 C C . ARG A 1 78 ? 16.426 7.399 -34.679 1.00 58.62 78 ARG A C 1
ATOM 623 O O . ARG A 1 78 ? 17.125 7.473 -35.687 1.00 58.62 78 ARG A O 1
ATOM 630 N N . GLU A 1 79 ? 15.099 7.301 -34.715 1.00 56.97 79 GLU A N 1
ATOM 631 C CA . GLU A 1 79 ? 14.295 7.388 -35.939 1.00 56.97 79 GLU A CA 1
ATOM 632 C C . GLU A 1 79 ? 14.132 8.838 -36.413 1.00 56.97 79 GLU A C 1
ATOM 634 O O . GLU A 1 79 ? 14.254 9.089 -37.610 1.00 56.97 79 GLU A O 1
ATOM 639 N N . GLU A 1 80 ? 13.986 9.804 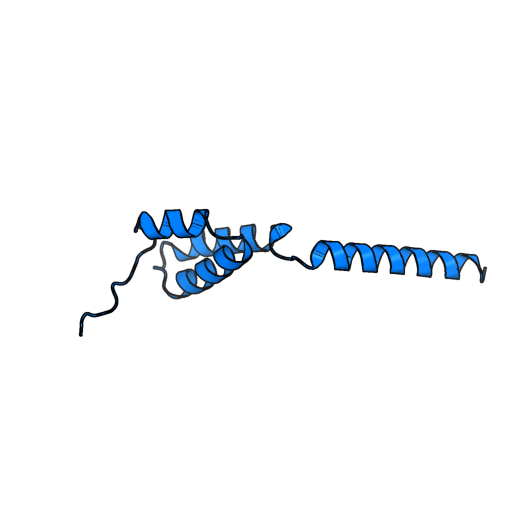-35.500 1.00 54.97 80 GLU A N 1
ATOM 640 C CA . GLU A 1 80 ? 13.932 11.235 -35.854 1.00 54.97 80 GLU A CA 1
ATOM 641 C C . GLU A 1 80 ? 15.230 11.746 -36.508 1.00 54.97 80 GLU A C 1
ATOM 643 O O . GLU A 1 80 ? 15.184 12.585 -37.401 1.00 54.97 80 GLU A O 1
ATOM 648 N N . VAL A 1 81 ? 16.394 11.197 -36.142 1.00 55.53 81 VAL A N 1
ATOM 649 C CA . VAL A 1 81 ? 17.701 11.590 -36.716 1.00 55.53 81 VAL A CA 1
ATOM 650 C C . VAL A 1 81 ? 17.954 10.963 -38.097 1.00 55.53 81 VAL A C 1
ATOM 652 O O . VAL A 1 81 ? 18.814 11.424 -38.839 1.00 55.53 81 VAL A O 1
ATOM 655 N N . ARG A 1 82 ? 17.227 9.900 -38.469 1.00 53.72 82 ARG A N 1
ATOM 656 C CA . ARG A 1 82 ? 17.406 9.197 -39.755 1.00 53.72 82 ARG A CA 1
ATOM 657 C C . ARG A 1 82 ? 16.533 9.735 -40.889 1.00 53.72 82 ARG A C 1
ATOM 659 O O . ARG A 1 82 ? 16.771 9.372 -42.038 1.00 53.72 82 ARG A O 1
ATOM 666 N N . HIS A 1 83 ? 15.539 10.559 -40.566 1.00 51.47 83 HIS A N 1
ATOM 667 C CA . HIS A 1 83 ? 14.587 11.133 -41.519 1.00 51.47 83 HIS A CA 1
ATOM 668 C C . HIS A 1 83 ? 14.667 12.668 -41.622 1.00 51.47 83 HIS A C 1
ATOM 670 O O . HIS A 1 83 ? 13.787 13.267 -42.239 1.00 51.47 83 HIS A O 1
ATOM 676 N N . GLY A 1 84 ? 15.703 13.283 -41.036 1.00 46.53 84 GLY A N 1
ATOM 677 C CA . GLY A 1 84 ? 16.035 14.707 -41.175 1.00 46.53 84 GLY A CA 1
ATOM 678 C C . GLY A 1 84 ? 17.082 14.968 -42.247 1.00 46.53 84 GLY A C 1
ATOM 679 O O . GLY A 1 84 ? 18.027 14.154 -42.349 1.00 46.53 84 GLY A O 1
#

Secondary structure (DSSP, 8-state):
-PPP----TT-HHHHHHHHHS-HHHHHHHHHHHHHHS-HHHHHHHHHHHHHHTT-GGG-TTHHHHHHHHHHHHHHHHHHHTT--